Protein AF-A0A920LEP3-F1 (afdb_monomer_lite)

Sequence (65 aa):
MRISRQASLKKFNTFNVSENADVIYEVEDISMLKNIVSDNNNQILILGGGSNILFTKVIMERLLI

Structure (mmCIF, N/CA/C/O backbone):
data_AF-A0A920LEP3-F1
#
_entry.id   AF-A0A920LEP3-F1
#
loop_
_atom_site.group_PDB
_atom_site.id
_atom_site.type_symbol
_atom_site.label_atom_id
_atom_site.label_alt_id
_atom_site.label_comp_id
_atom_site.label_asym_id
_atom_site.label_entity_id
_atom_site.label_seq_id
_atom_site.pdbx_PDB_ins_code
_atom_site.Cartn_x
_atom_site.Cartn_y
_atom_site.Cartn_z
_atom_site.occupancy
_atom_site.B_iso_or_equiv
_atom_site.auth_seq_id
_atom_site.auth_comp_id
_atom_site.auth_asym_id
_atom_site.auth_atom_id
_atom_site.pdbx_PDB_model_num
ATOM 1 N N . MET A 1 1 ? -0.652 -14.361 -5.181 1.00 70.06 1 MET A N 1
ATOM 2 C CA . MET A 1 1 ? -1.576 -13.739 -4.203 1.00 70.06 1 MET A CA 1
ATOM 3 C C . MET A 1 1 ? -1.039 -13.852 -2.793 1.00 70.06 1 MET A C 1
ATOM 5 O O . MET A 1 1 ? -1.081 -14.938 -2.225 1.00 70.06 1 MET A O 1
ATOM 9 N N . ARG A 1 2 ? -0.562 -12.742 -2.220 1.00 84.50 2 ARG A N 1
ATOM 10 C CA . ARG A 1 2 ? -0.308 -12.639 -0.775 1.00 84.50 2 ARG A CA 1
ATOM 11 C C . ARG A 1 2 ? -1.366 -11.740 -0.148 1.00 84.50 2 ARG A C 1
ATOM 13 O O . ARG A 1 2 ? -1.694 -10.699 -0.710 1.00 84.50 2 ARG A O 1
ATOM 20 N N . ILE A 1 3 ? -1.925 -12.183 0.977 1.00 88.06 3 ILE A N 1
ATOM 21 C CA . ILE A 1 3 ? -2.976 -11.469 1.705 1.00 88.06 3 ILE A CA 1
ATOM 22 C C . ILE A 1 3 ? -2.499 -11.268 3.133 1.00 88.06 3 ILE A C 1
ATOM 24 O O . ILE A 1 3 ? -2.250 -12.243 3.842 1.00 88.06 3 ILE A O 1
ATOM 28 N N . SER A 1 4 ? -2.433 -10.015 3.557 1.00 89.81 4 SER A N 1
ATOM 29 C CA . SER A 1 4 ? -2.138 -9.649 4.941 1.00 89.81 4 SER A CA 1
ATOM 30 C C . SER A 1 4 ? -3.360 -8.970 5.547 1.00 89.81 4 SER A C 1
ATOM 32 O O . SER A 1 4 ? -3.993 -8.152 4.885 1.00 89.81 4 SER A O 1
ATOM 34 N N . ARG A 1 5 ? -3.717 -9.312 6.788 1.00 90.19 5 ARG A N 1
ATOM 35 C CA . ARG A 1 5 ? -4.851 -8.706 7.507 1.00 90.19 5 ARG A CA 1
ATOM 36 C C . ARG A 1 5 ? -4.346 -7.874 8.675 1.00 90.19 5 ARG A C 1
ATOM 38 O O . ARG A 1 5 ? -3.389 -8.295 9.319 1.00 90.19 5 ARG A O 1
ATOM 45 N N . GLN A 1 6 ? -4.996 -6.739 8.942 1.00 90.25 6 GLN A N 1
ATOM 46 C CA . GLN A 1 6 ? -4.635 -5.812 10.026 1.00 90.25 6 GLN A CA 1
ATOM 47 C C . GLN A 1 6 ? -3.131 -5.481 10.024 1.00 90.25 6 GLN A C 1
ATOM 49 O O . GLN A 1 6 ? -2.451 -5.539 11.048 1.00 90.25 6 GLN A O 1
ATOM 54 N N . ALA A 1 7 ? -2.594 -5.208 8.835 1.00 91.31 7 ALA A N 1
ATOM 55 C CA . ALA A 1 7 ? -1.161 -5.117 8.596 1.00 91.31 7 ALA A CA 1
ATOM 56 C C . ALA A 1 7 ? -0.692 -3.663 8.505 1.00 91.31 7 ALA A C 1
ATOM 58 O O . ALA A 1 7 ? -1.404 -2.797 7.997 1.00 91.31 7 ALA A O 1
ATOM 59 N N . SER A 1 8 ? 0.533 -3.414 8.974 1.00 93.31 8 SER A N 1
ATOM 60 C CA . SER A 1 8 ? 1.137 -2.082 8.947 1.00 93.31 8 SER A CA 1
ATOM 61 C C . SER A 1 8 ? 1.512 -1.647 7.531 1.00 93.31 8 SER A C 1
ATOM 63 O O . SER A 1 8 ? 2.148 -2.386 6.777 1.00 93.31 8 SER A O 1
ATOM 65 N N . LEU A 1 9 ? 1.204 -0.390 7.224 1.00 93.12 9 LEU A N 1
ATOM 66 C CA . LEU A 1 9 ? 1.521 0.298 5.979 1.00 93.12 9 LEU A CA 1
ATOM 67 C C . LEU A 1 9 ? 2.940 0.850 5.923 1.00 93.12 9 LEU A C 1
ATOM 69 O O . LEU A 1 9 ? 3.352 1.353 4.880 1.00 93.12 9 LEU A O 1
ATOM 73 N N . LYS A 1 10 ? 3.715 0.720 7.005 1.00 94.25 10 LYS A N 1
ATOM 74 C CA . LYS A 1 10 ? 5.041 1.333 7.147 1.00 94.25 10 LYS A CA 1
ATOM 75 C C . LYS A 1 10 ? 6.001 1.002 6.010 1.00 94.25 10 LYS A C 1
ATOM 77 O O . LYS A 1 10 ? 6.761 1.863 5.591 1.00 94.25 10 LYS A O 1
ATOM 82 N N . LYS A 1 11 ? 5.969 -0.238 5.514 1.00 93.50 11 LYS A N 1
ATOM 83 C CA . LYS A 1 11 ? 6.837 -0.694 4.414 1.00 93.50 11 LYS A CA 1
ATOM 84 C C . LYS A 1 11 ? 6.324 -0.300 3.025 1.00 93.50 11 LYS A C 1
ATOM 86 O O . LYS A 1 11 ? 7.030 -0.508 2.048 1.00 93.50 11 LYS A O 1
ATOM 91 N N . PHE A 1 12 ? 5.114 0.247 2.945 1.00 93.75 12 PHE A N 1
ATOM 92 C CA . PHE A 1 12 ? 4.391 0.524 1.705 1.00 93.75 12 PHE A CA 1
ATOM 93 C C . PHE A 1 12 ? 4.218 2.028 1.437 1.00 93.75 12 PHE A C 1
ATOM 95 O O . PHE A 1 12 ? 3.439 2.415 0.573 1.00 93.75 12 PHE A O 1
ATOM 102 N N . ASN A 1 13 ? 4.918 2.893 2.180 1.00 93.75 13 ASN A N 1
ATOM 103 C CA . ASN A 1 13 ? 4.984 4.326 1.901 1.00 93.75 13 ASN A CA 1
ATOM 104 C C . ASN A 1 13 ? 6.351 4.912 2.255 1.00 93.75 13 ASN A C 1
ATOM 106 O O . ASN A 1 13 ? 6.980 4.498 3.226 1.00 93.75 13 ASN A O 1
ATOM 110 N N . THR A 1 14 ? 6.787 5.924 1.506 1.00 96.31 14 THR A N 1
ATOM 111 C CA . THR A 1 14 ? 8.101 6.562 1.714 1.00 96.31 14 THR A CA 1
ATOM 112 C C . THR A 1 14 ? 8.146 7.492 2.923 1.00 96.31 14 THR A C 1
ATOM 114 O O . THR A 1 14 ? 9.230 7.868 3.362 1.00 96.31 14 THR A O 1
ATOM 117 N N . PHE A 1 15 ? 6.991 7.846 3.493 1.00 95.44 15 PHE A N 1
ATOM 118 C CA . PHE A 1 15 ? 6.911 8.604 4.741 1.00 95.44 15 PHE A CA 1
ATOM 119 C C . PHE A 1 15 ? 7.173 7.738 5.985 1.00 95.44 15 PHE A C 1
ATOM 121 O O . PHE A 1 15 ? 7.287 8.281 7.083 1.00 95.44 15 PHE A O 1
ATOM 128 N N . ASN A 1 16 ? 7.297 6.410 5.840 1.00 92.56 16 ASN A N 1
ATOM 129 C CA . ASN A 1 16 ? 7.486 5.454 6.936 1.00 92.56 16 ASN A CA 1
ATOM 130 C C . ASN A 1 16 ? 6.412 5.552 8.037 1.00 92.56 16 ASN A C 1
ATOM 132 O O . ASN A 1 16 ? 6.670 5.232 9.205 1.00 92.56 16 ASN A O 1
ATOM 136 N N . VAL A 1 17 ? 5.198 5.975 7.674 1.00 93.75 17 VAL A N 1
ATOM 137 C CA . VAL A 1 17 ? 4.066 6.070 8.600 1.00 93.75 17 VAL A CA 1
ATOM 138 C C . VAL A 1 17 ? 3.505 4.677 8.877 1.00 93.75 17 VAL A C 1
ATOM 140 O O . VAL A 1 17 ? 3.288 3.896 7.952 1.00 93.75 17 VAL A O 1
ATOM 143 N N . SER A 1 18 ? 3.265 4.371 10.155 1.00 91.56 18 SER A N 1
ATOM 144 C CA . SER A 1 18 ? 2.886 3.039 10.645 1.00 91.56 18 SER A CA 1
ATOM 145 C C . SER A 1 18 ? 1.382 2.868 10.897 1.00 91.56 18 SER A C 1
ATOM 147 O O . SER A 1 18 ? 1.002 2.175 11.839 1.00 91.56 18 SER A O 1
ATOM 149 N N . GLU A 1 19 ? 0.540 3.468 10.056 1.00 93.75 19 GLU A N 1
ATOM 150 C CA . GLU A 1 19 ? -0.899 3.172 10.044 1.00 93.75 19 GLU A CA 1
ATOM 151 C C . GLU A 1 19 ? -1.163 1.725 9.604 1.00 93.75 19 GLU A C 1
ATOM 153 O O . GLU A 1 19 ? -0.302 1.091 8.991 1.00 93.75 19 GLU A O 1
ATOM 158 N N . ASN A 1 20 ? -2.352 1.200 9.904 1.00 92.25 20 ASN A N 1
ATOM 159 C CA . ASN A 1 20 ? -2.756 -0.156 9.526 1.00 92.25 20 ASN A CA 1
ATOM 160 C C . ASN A 1 20 ? -3.801 -0.147 8.404 1.00 92.25 20 ASN A C 1
ATOM 162 O O . ASN A 1 20 ? -4.597 0.786 8.294 1.00 92.25 20 ASN A O 1
ATOM 166 N N . ALA A 1 21 ? -3.825 -1.224 7.619 1.00 91.69 21 ALA A N 1
ATOM 167 C CA . ALA A 1 21 ? -4.922 -1.555 6.716 1.00 91.69 21 ALA A CA 1
ATOM 168 C C . ALA A 1 21 ? -5.588 -2.874 7.117 1.00 91.69 21 ALA A C 1
ATOM 170 O O . ALA A 1 21 ? -4.915 -3.826 7.529 1.00 91.69 21 ALA A O 1
ATOM 171 N N . ASP A 1 22 ? -6.905 -2.943 6.943 1.00 90.69 22 ASP A N 1
ATOM 172 C CA . ASP A 1 22 ? -7.691 -4.137 7.257 1.00 90.69 22 ASP A CA 1
ATOM 173 C C . ASP A 1 22 ? -7.280 -5.338 6.410 1.00 90.69 22 ASP A C 1
ATOM 175 O O . ASP A 1 22 ? -7.116 -6.444 6.938 1.00 90.69 22 ASP A O 1
ATOM 179 N N . VAL A 1 23 ? -7.081 -5.127 5.106 1.00 90.31 23 VAL A N 1
ATOM 180 C CA . VAL A 1 23 ? -6.571 -6.149 4.189 1.00 90.31 23 VAL A CA 1
ATOM 181 C C . VAL A 1 23 ? -5.654 -5.523 3.144 1.00 90.31 23 VAL A C 1
ATOM 183 O O . VAL A 1 23 ? -6.030 -4.550 2.495 1.00 90.31 23 VAL A O 1
ATOM 186 N N . ILE A 1 24 ? -4.490 -6.137 2.945 1.00 92.81 24 ILE A N 1
ATOM 187 C CA . ILE A 1 24 ? -3.529 -5.806 1.893 1.00 92.81 24 ILE A CA 1
ATOM 188 C C . ILE A 1 24 ? -3.418 -6.990 0.934 1.00 92.81 24 ILE A C 1
ATOM 190 O O . ILE A 1 24 ? -3.182 -8.120 1.370 1.00 92.81 24 ILE A O 1
ATOM 194 N N . TYR A 1 25 ? -3.568 -6.714 -0.357 1.00 92.81 25 TYR A N 1
ATOM 195 C CA . TYR A 1 25 ? -3.345 -7.634 -1.463 1.00 92.81 25 TYR A CA 1
ATOM 196 C C . TYR A 1 25 ? -2.083 -7.215 -2.209 1.00 92.81 25 TYR A C 1
ATOM 198 O O . TYR A 1 25 ? -2.076 -6.148 -2.808 1.00 92.81 25 TYR A O 1
ATOM 206 N N . GLU A 1 26 ? -1.052 -8.056 -2.204 1.00 93.25 26 GLU A N 1
ATOM 207 C CA . GLU A 1 26 ? 0.105 -7.882 -3.095 1.00 93.25 26 GLU A CA 1
ATOM 208 C C . GLU A 1 26 ? -0.155 -8.653 -4.393 1.00 93.25 26 GLU A C 1
ATOM 210 O O . GLU A 1 26 ? -0.391 -9.875 -4.367 1.00 93.25 26 GLU A O 1
ATOM 215 N N . VAL A 1 27 ? -0.161 -7.929 -5.511 1.00 92.62 27 VAL A N 1
ATOM 216 C CA . VAL A 1 27 ? -0.566 -8.432 -6.825 1.00 92.62 27 VAL A CA 1
ATOM 217 C C . VAL A 1 27 ? 0.640 -8.583 -7.737 1.00 92.62 27 VAL A C 1
ATOM 219 O O . VAL A 1 27 ? 1.323 -7.623 -8.069 1.00 92.62 27 VAL A O 1
ATOM 22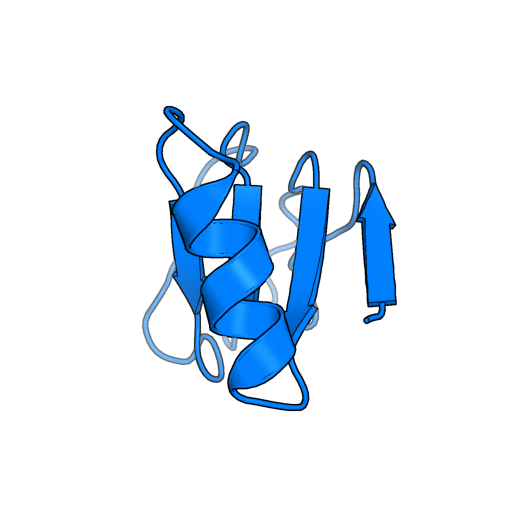2 N N . GLU A 1 28 ? 0.875 -9.811 -8.189 1.00 91.38 28 GLU A N 1
ATOM 223 C CA . GLU A 1 28 ? 2.033 -10.152 -9.028 1.00 91.38 28 GLU A CA 1
ATOM 224 C C . GLU A 1 28 ? 1.645 -10.392 -10.499 1.00 91.38 28 GLU A C 1
ATOM 226 O O . GLU A 1 28 ? 2.516 -10.467 -11.364 1.00 91.38 28 GLU A O 1
ATOM 231 N N . ASP A 1 29 ? 0.346 -10.501 -10.809 1.00 92.56 29 ASP A N 1
ATOM 232 C CA . ASP A 1 29 ? -0.146 -10.762 -12.161 1.00 92.56 29 ASP A CA 1
ATOM 233 C C . ASP A 1 29 ? -1.532 -10.151 -12.438 1.00 92.56 29 ASP A C 1
ATOM 235 O O . ASP A 1 29 ? -2.328 -9.856 -11.542 1.00 92.56 29 ASP A O 1
ATOM 239 N N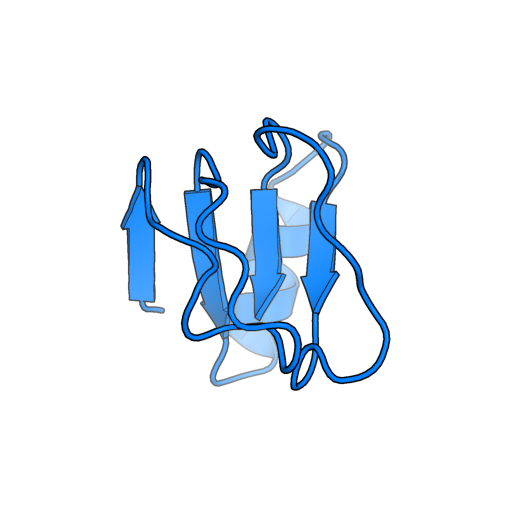 . ILE A 1 30 ? -1.842 -9.983 -13.726 1.00 93.50 30 ILE A N 1
ATOM 240 C CA . ILE A 1 30 ? -3.069 -9.316 -14.172 1.00 93.50 30 ILE A CA 1
ATOM 241 C C . ILE A 1 30 ? -4.345 -10.131 -13.940 1.00 93.50 30 ILE A C 1
ATOM 243 O O . ILE A 1 30 ? -5.427 -9.556 -13.818 1.00 93.50 30 ILE A O 1
ATOM 247 N N . SER A 1 31 ? -4.255 -11.459 -13.887 1.00 92.12 31 SER A N 1
ATOM 248 C CA . SER A 1 31 ? -5.416 -12.314 -13.625 1.00 92.12 31 SER A CA 1
ATOM 249 C C . SER A 1 31 ? -5.864 -12.146 -12.176 1.00 92.12 31 SER A C 1
ATOM 251 O O . SER A 1 31 ? -7.056 -12.021 -11.905 1.00 92.12 31 SER A O 1
ATOM 253 N N . MET A 1 32 ? -4.909 -12.035 -11.252 1.00 88.88 32 MET A N 1
ATOM 254 C CA . MET A 1 32 ? -5.184 -11.739 -9.851 1.00 88.88 32 MET A CA 1
ATOM 255 C C . MET A 1 32 ? -5.831 -10.359 -9.663 1.00 88.88 32 MET A C 1
ATOM 257 O O . MET A 1 32 ? -6.827 -10.257 -8.944 1.00 88.88 32 MET A O 1
ATOM 261 N N . LEU A 1 33 ? -5.326 -9.320 -10.341 1.00 90.06 33 LEU A N 1
ATOM 262 C CA . LEU A 1 33 ? -5.952 -7.991 -10.328 1.00 90.06 33 LEU A CA 1
ATOM 263 C C . LEU A 1 33 ? -7.419 -8.068 -10.776 1.00 90.06 33 LEU A C 1
ATOM 265 O O . LEU A 1 33 ? -8.299 -7.531 -10.106 1.00 90.06 33 LEU A O 1
ATOM 269 N N . LYS A 1 34 ? -7.688 -8.772 -11.885 1.00 91.38 34 LYS A N 1
ATOM 270 C CA . LYS A 1 34 ? -9.047 -8.942 -12.419 1.00 91.38 34 LYS A CA 1
ATOM 271 C C . LYS A 1 34 ? -9.978 -9.611 -11.415 1.00 91.38 34 LYS A C 1
ATOM 273 O O . LYS A 1 34 ? -11.086 -9.119 -11.227 1.00 91.38 34 LYS A O 1
ATOM 278 N N . ASN A 1 35 ? -9.531 -10.673 -10.749 1.00 89.56 35 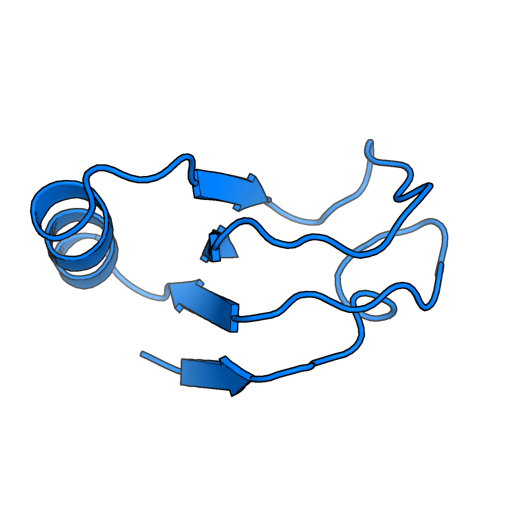ASN A N 1
ATOM 279 C CA . ASN A 1 35 ? -10.343 -11.370 -9.750 1.00 89.56 35 ASN A CA 1
ATOM 280 C C . ASN A 1 35 ? -10.687 -10.449 -8.569 1.00 89.56 35 ASN A C 1
ATOM 282 O O . ASN A 1 35 ? -11.845 -10.349 -8.179 1.00 89.56 35 ASN A O 1
ATOM 286 N N . ILE A 1 36 ? -9.708 -9.701 -8.046 1.00 87.50 36 ILE A N 1
ATOM 287 C CA . ILE A 1 36 ? -9.941 -8.811 -6.899 1.00 87.50 36 ILE A CA 1
ATOM 288 C C . ILE A 1 36 ? -10.881 -7.659 -7.264 1.00 87.50 36 ILE A C 1
ATOM 290 O O . ILE A 1 36 ? -11.750 -7.311 -6.470 1.00 87.50 36 ILE A O 1
ATOM 294 N N . VAL A 1 37 ? -10.737 -7.069 -8.448 1.00 87.25 37 VAL A N 1
ATOM 295 C CA . VAL A 1 37 ? -11.605 -5.961 -8.869 1.00 87.25 37 VAL A CA 1
ATOM 296 C C . VAL A 1 37 ? -13.022 -6.450 -9.190 1.00 87.25 37 VAL A C 1
ATOM 298 O O . VAL A 1 37 ? -13.979 -5.737 -8.908 1.00 87.25 37 VAL A O 1
ATOM 301 N N . SER A 1 38 ? -13.175 -7.664 -9.728 1.00 87.50 38 SER A N 1
ATOM 302 C CA . SER A 1 38 ? -14.485 -8.209 -10.122 1.00 87.50 38 SER A CA 1
ATOM 303 C C . SER A 1 38 ? -15.329 -8.680 -8.932 1.00 87.50 38 SER A C 1
ATOM 305 O O . SER A 1 38 ? -16.548 -8.549 -8.964 1.00 87.50 38 SER A O 1
ATOM 307 N N . ASP A 1 39 ? -14.693 -9.191 -7.873 1.00 79.56 39 ASP A N 1
ATOM 308 C CA . ASP A 1 39 ? -1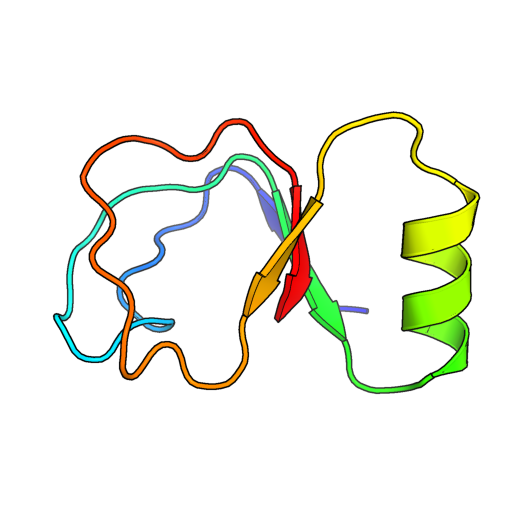5.382 -9.760 -6.704 1.00 79.56 39 ASP A CA 1
ATOM 309 C C . ASP A 1 39 ? -15.762 -8.719 -5.630 1.00 79.56 39 ASP A C 1
ATOM 311 O O . ASP A 1 39 ? -16.298 -9.083 -4.580 1.00 79.56 39 ASP A O 1
ATOM 315 N N . ASN A 1 40 ? -15.462 -7.428 -5.824 1.00 66.94 40 ASN A N 1
ATOM 316 C CA . ASN A 1 40 ? -15.605 -6.419 -4.768 1.00 66.94 40 ASN A CA 1
ATOM 317 C C . ASN A 1 40 ? -16.462 -5.214 -5.185 1.00 66.94 40 ASN A C 1
ATOM 319 O O . ASN A 1 40 ? -16.080 -4.426 -6.040 1.00 66.94 40 ASN A O 1
ATOM 323 N N . ASN A 1 41 ? -17.566 -5.007 -4.456 1.00 69.56 41 ASN A N 1
ATOM 324 C CA . ASN A 1 41 ? -18.400 -3.796 -4.535 1.00 69.56 41 ASN A CA 1
ATOM 325 C C . ASN A 1 41 ? -17.932 -2.666 -3.596 1.00 69.56 41 ASN A C 1
ATOM 327 O O . ASN A 1 41 ? -18.533 -1.594 -3.568 1.00 69.56 41 ASN A O 1
ATOM 331 N N . ASN A 1 42 ? -16.890 -2.910 -2.796 1.00 76.38 42 ASN A N 1
ATOM 332 C CA . ASN A 1 42 ? -16.348 -1.936 -1.851 1.00 76.38 42 ASN A CA 1
ATOM 333 C C . ASN A 1 42 ? -15.245 -1.096 -2.499 1.00 76.38 42 ASN A C 1
ATOM 335 O O . ASN A 1 42 ? -14.589 -1.529 -3.443 1.00 76.38 42 ASN A O 1
ATOM 339 N N . GLN A 1 43 ? -14.997 0.086 -1.936 1.00 84.19 43 GLN A N 1
ATOM 340 C CA . GLN A 1 43 ? -13.890 0.940 -2.350 1.00 84.19 43 GLN A CA 1
ATOM 341 C C . GLN A 1 43 ? -12.545 0.216 -2.157 1.00 84.19 43 GLN A C 1
ATOM 343 O O . GLN A 1 43 ? -12.268 -0.339 -1.089 1.00 84.19 43 GLN A O 1
ATOM 348 N N . ILE A 1 44 ? -11.725 0.216 -3.210 1.00 89.25 44 ILE A N 1
ATOM 349 C CA . ILE A 1 44 ? -10.366 -0.337 -3.222 1.00 89.25 44 ILE A CA 1
ATOM 350 C C . ILE A 1 44 ? -9.393 0.831 -3.373 1.00 89.25 44 ILE A C 1
ATOM 352 O O . ILE A 1 44 ? -9.558 1.664 -4.265 1.00 89.25 44 ILE A O 1
ATOM 356 N N . LEU A 1 45 ? -8.370 0.880 -2.523 1.00 91.38 45 LEU A N 1
ATOM 357 C CA . LEU A 1 45 ? -7.239 1.788 -2.683 1.00 91.38 45 LEU A CA 1
ATOM 358 C C . LEU A 1 45 ? -6.106 1.038 -3.390 1.00 91.38 45 LEU A C 1
ATOM 360 O O . LEU A 1 45 ? -5.650 0.008 -2.901 1.00 91.38 45 LEU A O 1
ATOM 364 N N . ILE A 1 46 ? -5.660 1.549 -4.538 1.00 92.25 46 ILE A N 1
ATOM 365 C CA . ILE A 1 46 ? -4.545 0.979 -5.306 1.00 92.25 46 ILE A CA 1
ATOM 366 C C . ILE A 1 46 ? -3.292 1.818 -5.051 1.00 92.25 46 ILE A C 1
ATOM 368 O O . ILE A 1 46 ? -3.324 3.044 -5.175 1.00 92.25 46 ILE A O 1
ATOM 372 N N . LEU A 1 47 ? -2.189 1.158 -4.719 1.00 92.50 47 LEU A N 1
ATOM 373 C CA . LEU A 1 47 ? -0.880 1.752 -4.495 1.00 92.50 47 LEU A CA 1
ATOM 374 C C . LEU A 1 47 ? 0.144 1.151 -5.451 1.00 92.50 47 LEU A C 1
ATOM 376 O O . LEU A 1 47 ? 0.160 -0.046 -5.683 1.00 92.50 47 LEU A O 1
ATOM 380 N N . GLY A 1 48 ? 1.036 1.997 -5.962 1.00 92.94 48 GLY A N 1
ATOM 381 C CA . GLY A 1 48 ? 2.337 1.544 -6.453 1.00 92.94 48 GLY A CA 1
ATOM 382 C C . GLY A 1 48 ? 3.351 1.543 -5.306 1.00 92.94 48 GLY A C 1
ATOM 383 O O . GLY A 1 48 ? 3.080 1.070 -4.210 1.00 92.94 48 GLY A O 1
ATOM 384 N N . GLY A 1 49 ? 4.497 2.199 -5.501 1.00 92.19 49 GLY A N 1
ATOM 385 C CA . GLY A 1 49 ? 5.543 2.303 -4.468 1.00 92.19 49 GLY A CA 1
ATOM 386 C C . GLY A 1 49 ? 5.249 3.238 -3.280 1.00 92.19 49 GLY A C 1
ATOM 387 O O . GLY A 1 49 ? 6.139 3.462 -2.465 1.00 92.19 49 GLY A O 1
ATOM 388 N N . GLY A 1 50 ? 4.058 3.842 -3.194 1.00 94.38 50 GLY A N 1
AT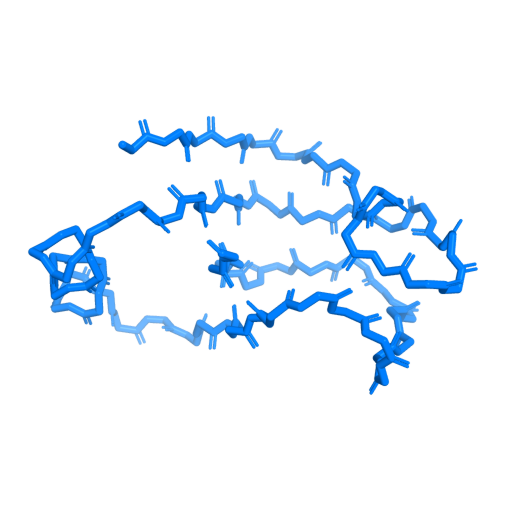OM 389 C CA . GLY A 1 50 ? 3.666 4.693 -2.059 1.00 94.38 50 GLY A CA 1
ATOM 390 C C . GLY A 1 50 ? 4.523 5.951 -1.843 1.00 94.38 50 GLY A C 1
ATOM 391 O O . GLY A 1 50 ? 4.644 6.423 -0.714 1.00 94.38 50 GLY A O 1
ATOM 392 N N . SER A 1 51 ? 5.128 6.500 -2.904 1.00 95.88 51 SER A N 1
ATOM 393 C CA . SER A 1 51 ? 6.055 7.643 -2.819 1.00 95.88 51 SER A CA 1
ATOM 394 C C . SER A 1 51 ? 5.390 9.016 -2.698 1.00 95.88 51 SER A C 1
ATOM 396 O O . SER A 1 51 ? 6.066 10.014 -2.461 1.00 95.88 51 SER A O 1
ATOM 398 N N . ASN A 1 52 ? 4.069 9.076 -2.874 1.00 95.50 52 ASN A N 1
ATOM 399 C CA . ASN A 1 52 ? 3.295 10.315 -2.867 1.00 95.50 52 ASN A CA 1
ATOM 400 C C . ASN A 1 52 ? 1.953 10.143 -2.142 1.00 95.50 52 ASN A C 1
ATOM 402 O O . ASN A 1 52 ? 0.916 10.624 -2.593 1.00 95.50 52 ASN A O 1
ATOM 406 N N . ILE A 1 53 ? 1.956 9.389 -1.042 1.00 93.06 53 ILE A N 1
ATOM 407 C CA . ILE A 1 53 ? 0.780 9.226 -0.190 1.00 93.06 53 ILE A CA 1
ATOM 408 C C . ILE A 1 53 ? 1.171 9.361 1.276 1.00 93.06 53 ILE A C 1
ATOM 410 O O . ILE A 1 53 ? 2.171 8.798 1.718 1.00 93.06 53 ILE A O 1
ATOM 414 N N . LEU A 1 54 ? 0.362 10.105 2.025 1.00 95.12 54 LEU A N 1
ATOM 415 C CA . LEU A 1 54 ? 0.467 10.220 3.471 1.00 95.12 54 LEU A CA 1
ATOM 416 C C . LEU A 1 54 ? -0.777 9.590 4.095 1.00 95.12 54 LEU A C 1
ATOM 418 O O . LEU A 1 54 ? -1.878 10.126 3.964 1.00 95.12 54 LEU A O 1
ATOM 422 N N . PHE A 1 55 ? -0.607 8.455 4.771 1.00 93.25 55 PHE A N 1
ATOM 423 C CA . PHE A 1 55 ? -1.685 7.845 5.546 1.00 93.25 55 PHE A CA 1
ATOM 424 C C . PHE A 1 55 ? -1.891 8.632 6.837 1.00 93.25 55 PHE A C 1
ATOM 426 O O . PHE A 1 55 ? -0.956 8.818 7.609 1.00 93.25 55 PHE A O 1
ATOM 433 N N . THR A 1 56 ? -3.112 9.108 7.062 1.00 91.81 56 THR A N 1
ATOM 434 C CA . THR A 1 56 ? -3.469 9.931 8.231 1.00 91.81 56 THR A CA 1
ATOM 435 C C . THR A 1 56 ? -4.430 9.229 9.187 1.00 91.81 56 THR A C 1
ATOM 437 O O . THR A 1 56 ? -4.786 9.788 10.222 1.00 91.81 56 THR A O 1
ATOM 440 N N . LYS A 1 57 ? -4.881 8.025 8.825 1.00 89.56 57 LYS A N 1
ATOM 441 C CA . LYS A 1 57 ? -5.818 7.196 9.581 1.00 89.56 57 LYS A CA 1
ATOM 442 C C . LYS A 1 57 ? -5.698 5.736 9.149 1.00 89.56 57 LYS A C 1
ATOM 444 O O . LYS A 1 57 ? -5.211 5.454 8.051 1.00 89.56 57 LYS A O 1
ATOM 449 N N . VAL A 1 58 ? -6.251 4.850 9.973 1.00 85.81 58 VAL A N 1
ATOM 450 C CA . VAL A 1 58 ? -6.474 3.440 9.637 1.00 85.81 58 VAL A CA 1
ATOM 451 C C . VAL A 1 58 ? -7.290 3.329 8.347 1.00 85.81 58 VAL A C 1
ATOM 453 O O . VAL A 1 58 ? -8.319 3.993 8.188 1.00 85.81 58 VAL A O 1
ATOM 456 N N . ILE A 1 59 ? -6.820 2.479 7.438 1.00 84.44 59 ILE A N 1
ATOM 457 C CA . ILE A 1 59 ? -7.461 2.187 6.156 1.00 84.44 59 ILE A CA 1
ATOM 458 C C . ILE A 1 59 ? -8.414 1.006 6.358 1.00 84.44 59 ILE A C 1
ATOM 460 O O . ILE A 1 59 ? -7.985 -0.135 6.534 1.00 84.44 59 ILE A O 1
ATOM 464 N N . MET A 1 60 ? -9.713 1.305 6.352 1.00 80.88 60 MET A N 1
ATOM 465 C CA . MET A 1 60 ? -10.787 0.302 6.423 1.00 80.88 60 MET A CA 1
ATOM 466 C C . MET A 1 60 ? -11.094 -0.281 5.031 1.00 80.88 60 MET A C 1
ATOM 468 O O . MET A 1 60 ? -11.775 -1.296 4.890 1.00 80.88 60 MET A O 1
ATOM 472 N N . GLU A 1 61 ? -10.611 0.377 3.975 1.00 79.44 61 GLU A N 1
ATOM 473 C CA . GLU A 1 61 ? -10.707 -0.100 2.604 1.00 79.44 61 GLU A CA 1
ATOM 474 C C . GLU A 1 61 ? -9.753 -1.276 2.337 1.00 79.44 61 GLU A C 1
ATOM 476 O O . GLU A 1 61 ? -8.760 -1.501 3.033 1.00 79.44 61 GLU A O 1
ATOM 481 N N . ARG A 1 62 ? -10.031 -2.033 1.271 1.00 79.19 62 ARG A N 1
ATOM 482 C CA . ARG A 1 62 ? -9.082 -3.038 0.779 1.00 79.19 62 ARG A CA 1
ATOM 483 C C . ARG A 1 62 ? -7.950 -2.333 0.049 1.00 79.19 62 ARG A C 1
ATOM 485 O O . ARG A 1 62 ? -8.202 -1.535 -0.854 1.00 79.19 62 ARG A O 1
ATOM 492 N N . LEU A 1 63 ? -6.721 -2.662 0.421 1.00 83.62 63 LEU A N 1
ATOM 493 C CA . LEU A 1 63 ? -5.525 -2.109 -0.187 1.00 83.62 63 LEU A CA 1
ATOM 494 C C . LEU A 1 63 ? -4.933 -3.081 -1.196 1.00 83.62 63 LEU A C 1
ATOM 496 O O . LEU A 1 63 ? -4.768 -4.261 -0.893 1.00 83.62 63 LEU A O 1
ATOM 500 N N . LEU A 1 64 ? -4.595 -2.580 -2.376 1.00 87.88 64 LEU A N 1
ATOM 501 C CA . LEU A 1 64 ? -3.989 -3.341 -3.457 1.00 87.88 64 LEU A CA 1
ATOM 502 C C . LEU A 1 64 ? -2.631 -2.723 -3.795 1.00 87.88 64 LEU A C 1
ATOM 504 O O . LEU A 1 64 ? -2.570 -1.519 -4.036 1.00 87.88 64 LEU A O 1
ATOM 508 N N . ILE A 1 65 ? -1.569 -3.526 -3.759 1.00 86.12 65 ILE A N 1
ATOM 509 C CA .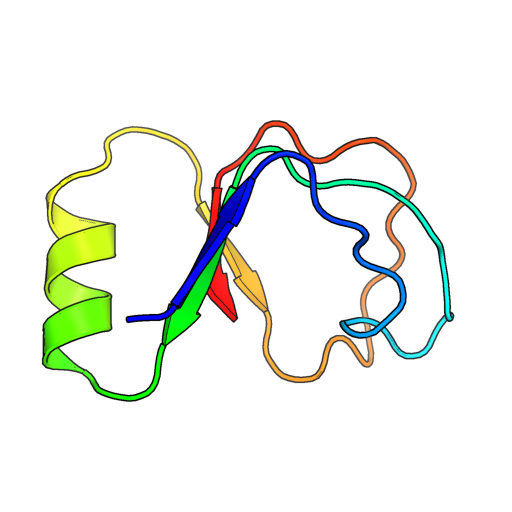 ILE A 1 65 ? -0.167 -3.115 -3.931 1.00 86.12 65 ILE A CA 1
ATOM 510 C C . ILE A 1 65 ? 0.468 -3.932 -5.052 1.00 86.12 65 ILE A C 1
ATOM 512 O O . ILE A 1 65 ? 0.200 -5.158 -5.092 1.00 86.12 65 ILE A O 1
#

pLDDT: mean 89.24, std 6.24, range [66.94, 96.31]

Foldseek 3Di:
DDKDAQAFCLQQAPVSDGATEGIEAEDDDDVVVVVVVVVDPFDEAEGDSRHPDDDPHHHDHYYYD

Radius of gyration: 11.44 Å; chains: 1; bounding box: 26×24×25 Å

Secondary structure (DSSP, 8-state):
-EEEEEEE-GGGSTT----EEEEEEE--SHHHHHHHHHT--S-EEE-SS-TT----S-EEEEEE-